Protein AF-A0A558DJC1-F1 (afdb_monomer_lite)

Sequence (91 aa):
MANADTTAAPETHRNDLDQADKAEAINSIRSALLIGLASYGEIERLSDKAELITACGKELPDGMRPIHPTGSADTVSNFAEALSLLETLQH

pLDDT: mean 78.75, std 14.35, range [41.06, 95.0]

Structure (mmCIF, N/CA/C/O backbone):
data_AF-A0A558DJC1-F1
#
_entry.id   AF-A0A558DJC1-F1
#
loop_
_atom_site.group_PDB
_atom_site.id
_atom_site.type_symbol
_atom_site.label_atom_id
_atom_site.label_alt_id
_atom_site.label_comp_id
_atom_site.label_asym_id
_atom_site.label_entity_id
_atom_site.label_seq_id
_atom_site.pdbx_PDB_ins_code
_atom_site.Cartn_x
_atom_site.Cartn_y
_atom_site.Cartn_z
_atom_site.occupancy
_atom_site.B_iso_or_equiv
_atom_site.auth_seq_id
_atom_site.auth_comp_id
_atom_site.auth_asym_id
_atom_site.auth_atom_id
_atom_site.pdbx_PDB_model_num
ATOM 1 N N . MET A 1 1 ? 44.731 6.206 -55.070 1.00 41.06 1 MET A N 1
ATOM 2 C CA . MET A 1 1 ? 45.184 7.003 -53.911 1.00 41.06 1 MET A CA 1
ATOM 3 C C . MET A 1 1 ? 43.981 7.226 -53.009 1.00 41.06 1 MET A C 1
ATOM 5 O O . MET A 1 1 ? 42.976 7.698 -53.511 1.00 41.06 1 MET A O 1
ATOM 9 N N . ALA A 1 2 ? 44.124 6.794 -51.749 1.00 44.75 2 ALA A N 1
ATOM 10 C CA . ALA A 1 2 ? 43.294 7.014 -50.556 1.00 44.75 2 ALA A CA 1
ATOM 11 C C . ALA A 1 2 ? 41.767 6.793 -50.654 1.00 44.75 2 ALA A C 1
ATOM 13 O O . ALA A 1 2 ? 41.014 7.681 -51.041 1.00 44.75 2 ALA A O 1
ATOM 14 N N . ASN A 1 3 ? 41.333 5.610 -50.200 1.00 44.28 3 ASN A N 1
ATOM 15 C CA . ASN A 1 3 ? 39.967 5.350 -49.745 1.00 44.28 3 ASN A CA 1
ATOM 16 C C . ASN A 1 3 ? 39.694 6.147 -48.462 1.00 44.28 3 ASN A C 1
ATOM 18 O O . ASN A 1 3 ? 40.554 6.215 -47.585 1.00 44.28 3 ASN A O 1
ATOM 22 N N . ALA A 1 4 ? 38.500 6.731 -48.369 1.00 47.09 4 ALA A N 1
ATOM 23 C CA . ALA A 1 4 ? 38.008 7.399 -47.175 1.00 47.09 4 ALA A CA 1
ATOM 24 C C . ALA A 1 4 ? 37.844 6.377 -46.041 1.00 47.09 4 ALA A C 1
ATOM 26 O O . ALA A 1 4 ? 37.045 5.448 -46.138 1.00 47.09 4 ALA A O 1
ATOM 27 N N . ASP A 1 5 ? 38.628 6.556 -44.984 1.00 49.78 5 ASP A N 1
ATOM 28 C CA . ASP A 1 5 ? 38.539 5.795 -43.747 1.00 49.78 5 ASP A CA 1
ATOM 29 C C . ASP A 1 5 ? 37.406 6.393 -42.899 1.00 49.78 5 ASP A C 1
ATOM 31 O O . ASP A 1 5 ? 37.570 7.399 -42.205 1.00 49.78 5 ASP A O 1
ATOM 35 N N . THR A 1 6 ? 36.201 5.839 -43.044 1.00 53.03 6 THR A N 1
ATOM 36 C CA . THR A 1 6 ? 35.068 6.124 -42.158 1.00 53.03 6 THR A CA 1
ATOM 37 C C . THR A 1 6 ? 35.273 5.353 -40.860 1.00 53.03 6 THR A C 1
ATOM 39 O O . THR A 1 6 ? 34.768 4.248 -40.679 1.00 53.03 6 THR A O 1
ATOM 42 N N . THR A 1 7 ? 36.015 5.951 -39.933 1.00 55.03 7 THR A N 1
ATOM 43 C CA . THR A 1 7 ? 36.065 5.509 -38.538 1.00 55.03 7 THR A CA 1
ATOM 44 C C . THR A 1 7 ? 34.807 5.998 -37.822 1.00 55.03 7 THR A C 1
ATOM 46 O O . THR A 1 7 ? 34.780 7.051 -37.188 1.00 55.03 7 THR A O 1
ATOM 49 N N . ALA A 1 8 ? 33.722 5.232 -37.958 1.00 54.75 8 ALA A N 1
ATOM 50 C CA . ALA A 1 8 ? 32.562 5.353 -37.085 1.00 54.75 8 ALA A CA 1
ATOM 51 C C . ALA A 1 8 ? 32.995 4.989 -35.652 1.00 54.75 8 ALA A C 1
ATOM 53 O O . ALA A 1 8 ? 33.278 3.831 -35.348 1.00 54.75 8 ALA A O 1
ATOM 54 N N . ALA A 1 9 ? 33.117 6.002 -34.793 1.00 60.69 9 ALA A N 1
ATOM 55 C CA . ALA A 1 9 ? 33.329 5.825 -33.362 1.00 60.69 9 ALA A CA 1
ATOM 56 C C . ALA A 1 9 ? 32.094 5.149 -32.724 1.00 60.69 9 ALA A C 1
ATOM 58 O O . ALA A 1 9 ? 30.976 5.344 -33.203 1.00 60.69 9 ALA A O 1
ATOM 59 N N . PRO A 1 10 ? 32.269 4.342 -31.665 1.00 50.62 10 PRO A N 1
ATOM 60 C CA . PRO A 1 10 ? 31.258 3.391 -31.229 1.00 50.62 10 PRO A CA 1
ATOM 61 C C . PRO A 1 10 ? 30.149 4.088 -30.422 1.00 50.62 10 PRO A C 1
ATOM 63 O O . PRO A 1 10 ? 30.396 4.648 -29.357 1.00 50.62 10 PRO A O 1
ATOM 66 N N . GLU A 1 11 ? 28.908 4.021 -30.909 1.00 56.38 11 GLU A N 1
ATOM 67 C CA . GLU A 1 11 ? 27.700 4.530 -30.231 1.00 56.38 11 GLU A CA 1
ATOM 68 C C . GLU A 1 11 ? 27.308 3.722 -28.973 1.00 56.38 11 GLU A C 1
ATOM 70 O O . GLU A 1 11 ? 26.349 4.057 -28.280 1.00 56.38 11 GLU A O 1
ATOM 75 N N . THR A 1 12 ? 28.058 2.674 -28.632 1.00 56.28 12 THR A N 1
ATOM 76 C CA . THR A 1 12 ? 27.741 1.739 -27.543 1.00 56.28 12 THR A CA 1
ATOM 77 C C . THR A 1 12 ? 27.852 2.348 -26.145 1.00 56.28 12 THR A C 1
ATOM 79 O O . THR A 1 12 ? 27.074 1.994 -25.271 1.00 56.28 12 THR A O 1
ATOM 82 N N . HIS A 1 13 ? 28.730 3.327 -25.912 1.00 54.41 13 HIS A N 1
ATOM 83 C CA . HIS A 1 13 ? 29.009 3.786 -24.543 1.00 54.41 13 HIS A CA 1
ATOM 84 C C . HIS A 1 13 ? 27.915 4.685 -23.926 1.00 54.41 13 HIS A C 1
ATOM 86 O O . HIS A 1 13 ? 27.869 4.851 -22.707 1.00 54.41 13 HIS A O 1
ATOM 92 N N . ARG A 1 14 ? 27.051 5.294 -24.754 1.00 56.56 14 ARG A N 1
ATOM 93 C CA . ARG A 1 14 ? 26.006 6.238 -24.306 1.00 56.56 14 ARG A CA 1
ATOM 94 C C . ARG A 1 14 ? 24.697 5.532 -23.930 1.00 56.56 14 ARG A C 1
ATOM 96 O O . ARG A 1 14 ? 24.017 5.997 -23.026 1.00 56.56 14 ARG A O 1
ATOM 103 N N . ASN A 1 15 ? 24.394 4.406 -24.581 1.00 60.56 15 ASN A N 1
ATOM 104 C CA . ASN A 1 15 ? 23.217 3.580 -24.289 1.00 60.56 15 ASN A CA 1
ATOM 105 C C . ASN A 1 15 ? 23.355 2.804 -22.973 1.00 60.56 15 ASN A C 1
ATOM 107 O O . ASN A 1 15 ? 22.381 2.663 -22.242 1.00 60.56 15 ASN A O 1
ATOM 111 N N . ASP A 1 16 ? 24.561 2.336 -22.644 1.00 61.59 16 ASP A N 1
ATOM 112 C CA . ASP A 1 16 ? 24.779 1.532 -21.435 1.00 61.59 16 ASP A CA 1
ATOM 113 C C . ASP A 1 16 ? 24.626 2.359 -20.143 1.00 61.59 16 ASP A C 1
ATOM 115 O O . ASP A 1 16 ? 24.146 1.848 -19.132 1.00 61.59 16 ASP A O 1
ATOM 119 N N . LEU A 1 17 ? 24.988 3.649 -20.188 1.00 61.28 17 LEU A N 1
ATOM 120 C CA . LEU A 1 17 ? 24.809 4.589 -19.073 1.00 61.28 17 LEU A CA 1
ATOM 121 C C . LEU A 1 17 ? 23.323 4.915 -18.837 1.00 61.28 17 LEU A C 1
ATOM 123 O O . LEU A 1 17 ? 22.864 4.855 -17.702 1.00 61.28 17 LEU A O 1
ATOM 127 N N . ASP A 1 18 ? 22.558 5.166 -19.905 1.00 74.75 18 ASP A N 1
ATOM 128 C CA . ASP A 1 18 ? 21.114 5.456 -19.827 1.00 74.75 18 ASP A CA 1
ATOM 129 C C . ASP A 1 18 ? 20.317 4.251 -19.284 1.00 74.75 18 ASP A C 1
ATOM 131 O O . ASP A 1 18 ? 19.385 4.385 -18.486 1.00 74.75 18 ASP A O 1
ATOM 135 N N . GLN A 1 19 ? 20.744 3.036 -19.642 1.00 72.81 19 GLN A N 1
ATOM 136 C CA . GLN A 1 19 ? 20.136 1.802 -19.150 1.00 72.81 19 GLN A CA 1
ATOM 137 C C . GLN A 1 19 ? 20.438 1.545 -17.661 1.00 72.81 19 GLN A C 1
ATOM 139 O O . GLN A 1 19 ? 19.568 1.051 -16.936 1.00 72.81 19 GLN A O 1
ATOM 144 N N . ALA A 1 20 ? 21.646 1.883 -17.193 1.00 74.69 20 ALA A N 1
ATOM 145 C CA . ALA A 1 20 ? 22.034 1.751 -15.789 1.00 74.69 20 ALA A CA 1
ATOM 146 C C . ALA A 1 20 ? 21.255 2.724 -14.886 1.00 74.69 20 ALA A C 1
ATOM 148 O O . ALA A 1 20 ? 20.694 2.296 -13.873 1.00 74.69 20 ALA A O 1
ATOM 149 N N . ASP A 1 21 ? 21.130 3.987 -15.303 1.00 81.25 21 ASP A N 1
ATOM 150 C CA . ASP A 1 21 ? 20.367 5.013 -14.581 1.00 81.25 21 ASP A CA 1
ATOM 151 C C . ASP A 1 21 ? 18.875 4.638 -14.498 1.00 81.25 21 ASP A C 1
ATOM 153 O O . ASP A 1 21 ? 18.237 4.744 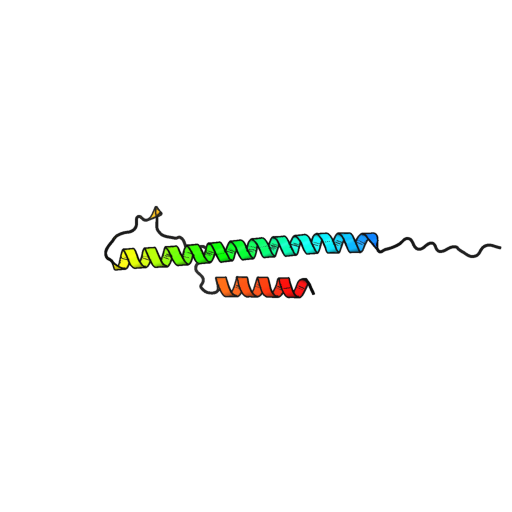-13.443 1.00 81.25 21 ASP A O 1
ATOM 157 N N . LYS A 1 22 ? 18.310 4.099 -15.589 1.00 84.31 22 LYS A N 1
ATOM 158 C CA . LYS A 1 22 ? 16.934 3.578 -15.607 1.00 84.31 22 LYS A CA 1
ATOM 159 C C . LYS A 1 22 ? 16.746 2.405 -14.639 1.00 84.31 22 LYS A C 1
ATOM 161 O O . LYS A 1 22 ? 15.725 2.336 -13.948 1.00 84.31 22 LYS A O 1
ATOM 166 N N . ALA A 1 23 ? 17.703 1.480 -14.572 1.00 85.62 23 ALA A N 1
ATOM 167 C CA . ALA A 1 23 ? 17.635 0.341 -13.659 1.00 85.62 23 ALA A CA 1
ATOM 168 C C . ALA A 1 23 ? 17.692 0.781 -12.185 1.00 85.62 23 ALA A C 1
ATOM 170 O O . ALA A 1 23 ? 16.923 0.271 -11.362 1.00 85.62 23 ALA A O 1
ATOM 171 N N . GLU A 1 24 ? 18.547 1.751 -11.852 1.00 87.75 24 GLU A N 1
ATOM 172 C CA . GLU A 1 24 ? 18.616 2.339 -10.511 1.00 87.75 24 GLU A CA 1
ATOM 173 C C . GLU A 1 24 ? 17.307 3.049 -10.133 1.00 87.75 24 GLU A C 1
ATOM 175 O O . GLU A 1 24 ? 16.784 2.841 -9.029 1.00 87.75 24 GLU A O 1
ATOM 180 N N . ALA A 1 25 ? 16.726 3.819 -11.058 1.00 87.25 25 ALA A N 1
ATOM 181 C CA . ALA A 1 25 ? 15.443 4.484 -10.845 1.00 87.25 25 ALA A CA 1
ATOM 182 C C . ALA A 1 25 ? 14.315 3.475 -10.569 1.00 87.25 25 ALA A C 1
ATOM 184 O O . ALA A 1 25 ? 13.583 3.621 -9.588 1.00 87.25 25 ALA A O 1
ATOM 185 N N . ILE A 1 26 ? 14.205 2.409 -11.373 1.00 88.81 26 ILE A N 1
ATOM 186 C CA . ILE A 1 26 ? 13.203 1.350 -11.164 1.00 88.81 26 ILE A CA 1
ATOM 187 C C . ILE A 1 26 ? 13.386 0.679 -9.797 1.00 88.81 26 ILE A C 1
ATOM 189 O O . ILE A 1 26 ? 12.410 0.475 -9.072 1.00 88.81 26 ILE A O 1
ATOM 193 N N . ASN A 1 27 ? 14.626 0.362 -9.416 1.00 88.69 27 ASN A N 1
ATOM 194 C CA . ASN A 1 27 ? 14.913 -0.248 -8.118 1.00 88.69 27 ASN A CA 1
ATOM 195 C C . ASN A 1 27 ? 14.539 0.680 -6.954 1.00 88.69 27 ASN A C 1
ATOM 197 O O . ASN A 1 27 ? 13.970 0.222 -5.961 1.00 88.69 27 ASN A O 1
ATOM 201 N N . SER A 1 28 ? 14.801 1.979 -7.096 1.00 87.50 28 SER A N 1
ATOM 202 C CA . SER A 1 28 ? 14.448 2.989 -6.096 1.00 87.50 28 SER A CA 1
ATOM 203 C C . SER A 1 28 ? 12.933 3.120 -5.933 1.00 87.50 28 SER A C 1
ATOM 205 O O . SER A 1 28 ? 12.434 3.101 -4.806 1.00 87.50 28 SER A O 1
ATOM 207 N N . ILE A 1 29 ? 12.183 3.169 -7.041 1.00 88.88 29 ILE A N 1
ATOM 208 C CA . ILE A 1 29 ? 10.714 3.229 -7.006 1.00 88.88 29 ILE A CA 1
ATOM 209 C C . ILE A 1 29 ? 10.147 1.945 -6.390 1.00 88.88 29 ILE A C 1
ATOM 211 O O . ILE A 1 29 ? 9.305 2.024 -5.496 1.00 88.88 29 ILE A O 1
ATOM 215 N N . ARG A 1 30 ? 10.639 0.765 -6.792 1.00 91.25 30 ARG A N 1
ATOM 216 C CA . ARG A 1 30 ? 10.220 -0.513 -6.193 1.00 91.25 30 ARG A CA 1
ATOM 217 C C . ARG A 1 30 ? 10.428 -0.512 -4.680 1.00 91.25 30 ARG A C 1
ATOM 219 O O . ARG A 1 30 ? 9.521 -0.890 -3.943 1.00 91.25 30 ARG A O 1
ATOM 226 N N . SER A 1 31 ? 11.601 -0.081 -4.220 1.00 90.12 31 SER A N 1
ATOM 227 C CA . SER A 1 31 ? 11.917 -0.010 -2.791 1.00 90.12 31 SER A CA 1
ATOM 228 C C . SER A 1 31 ? 10.931 0.893 -2.043 1.00 90.12 31 SER A C 1
ATOM 230 O O . SER A 1 31 ? 10.353 0.481 -1.037 1.00 90.12 31 SER A O 1
ATOM 232 N N . ALA A 1 32 ? 10.649 2.084 -2.580 1.00 88.00 32 ALA A N 1
ATOM 233 C CA . ALA A 1 32 ? 9.679 3.007 -1.995 1.00 88.00 32 ALA A CA 1
ATOM 234 C C . ALA A 1 32 ? 8.257 2.417 -1.937 1.00 88.00 32 ALA A C 1
ATOM 236 O O . ALA A 1 32 ? 7.589 2.542 -0.908 1.00 88.00 32 ALA A O 1
ATOM 237 N N . LEU A 1 33 ? 7.807 1.733 -2.997 1.00 89.12 33 LEU A N 1
ATOM 238 C CA . LEU A 1 33 ? 6.495 1.075 -3.032 1.00 89.12 33 LEU A CA 1
ATOM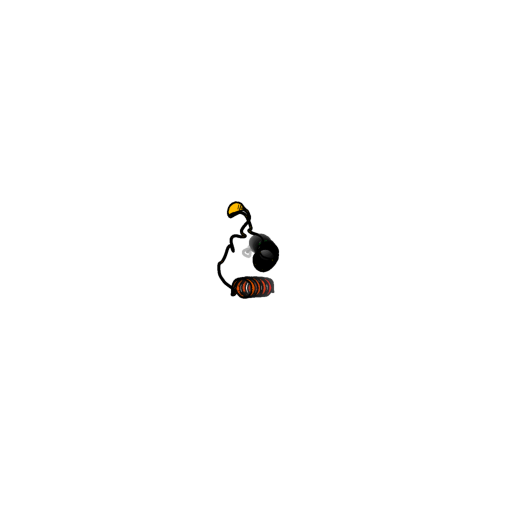 239 C C . LEU A 1 33 ? 6.386 -0.039 -1.982 1.00 89.12 33 LEU A C 1
ATOM 241 O O . LEU A 1 33 ? 5.385 -0.118 -1.272 1.00 89.12 33 LEU A O 1
ATOM 245 N N . LEU A 1 34 ? 7.428 -0.862 -1.831 1.00 88.88 34 LEU A N 1
ATOM 246 C CA . LEU A 1 34 ? 7.466 -1.928 -0.826 1.00 88.88 34 LEU A CA 1
ATOM 247 C C . LEU A 1 34 ? 7.456 -1.376 0.606 1.00 88.88 34 LEU A C 1
ATOM 249 O O . LEU A 1 34 ? 6.731 -1.894 1.456 1.00 88.88 34 LEU A O 1
ATOM 253 N N . ILE A 1 35 ? 8.214 -0.307 0.874 1.00 89.56 35 ILE A N 1
ATOM 254 C CA . ILE A 1 35 ? 8.198 0.383 2.175 1.00 89.56 35 ILE A CA 1
ATOM 255 C C . ILE A 1 35 ? 6.800 0.941 2.463 1.00 89.56 35 ILE A C 1
ATOM 257 O O . ILE A 1 35 ? 6.290 0.781 3.576 1.00 89.56 35 ILE A O 1
ATOM 261 N N . GLY A 1 36 ? 6.167 1.566 1.465 1.00 87.00 36 GLY A N 1
ATOM 262 C CA . GLY A 1 36 ? 4.808 2.093 1.569 1.00 87.00 36 GLY A CA 1
ATOM 263 C C . GLY A 1 36 ? 3.790 1.008 1.919 1.00 87.00 36 GLY A C 1
ATOM 264 O O . GLY A 1 36 ? 3.022 1.176 2.865 1.00 87.00 36 GLY A O 1
ATOM 265 N N . LEU A 1 37 ? 3.845 -0.135 1.230 1.00 87.56 37 LEU A N 1
ATOM 266 C CA . LEU A 1 37 ? 2.954 -1.269 1.479 1.00 87.56 37 LEU A CA 1
ATOM 267 C C . LEU A 1 37 ? 3.161 -1.889 2.871 1.00 87.56 37 LEU A C 1
ATOM 269 O O . LEU A 1 37 ? 2.189 -2.194 3.562 1.00 87.56 37 LEU A O 1
ATOM 273 N N . ALA A 1 38 ? 4.412 -2.035 3.317 1.00 87.44 38 ALA A N 1
ATOM 274 C CA . ALA A 1 38 ? 4.713 -2.525 4.663 1.00 87.44 38 ALA A CA 1
ATOM 275 C C . ALA A 1 38 ? 4.193 -1.566 5.748 1.00 87.44 38 ALA A C 1
ATOM 277 O O . ALA A 1 38 ? 3.591 -1.996 6.731 1.00 87.44 38 ALA A O 1
ATOM 278 N N . SER A 1 39 ? 4.381 -0.261 5.539 1.00 86.38 39 SER A N 1
ATOM 279 C CA . SER A 1 39 ? 3.890 0.782 6.448 1.00 86.38 39 SER A CA 1
ATOM 280 C C . SER A 1 39 ? 2.363 0.794 6.511 1.00 86.38 39 SER A C 1
ATOM 282 O O . SER A 1 39 ? 1.792 0.934 7.590 1.00 86.38 39 SER A O 1
ATOM 284 N N . TYR A 1 40 ? 1.704 0.593 5.367 1.00 87.38 40 TYR A N 1
ATOM 285 C CA . TYR A 1 40 ? 0.253 0.471 5.280 1.00 87.38 40 TYR A CA 1
ATOM 286 C C . TYR A 1 40 ? -0.273 -0.703 6.119 1.00 87.38 40 TYR A C 1
ATOM 288 O O . TYR A 1 40 ? -1.139 -0.503 6.966 1.00 87.38 40 TYR A O 1
ATOM 296 N N . GLY A 1 41 ? 0.308 -1.899 5.969 1.00 86.38 41 GLY A N 1
ATOM 297 C CA . GLY A 1 41 ? -0.103 -3.073 6.749 1.00 86.38 41 GLY A CA 1
ATOM 298 C C . GLY A 1 41 ? 0.043 -2.893 8.266 1.00 86.38 41 GLY A C 1
ATOM 299 O O . GLY A 1 41 ? -0.792 -3.371 9.035 1.00 86.38 41 GLY A O 1
ATOM 300 N N . GLU A 1 42 ? 1.064 -2.163 8.721 1.00 89.50 42 GLU A N 1
ATOM 301 C CA . GLU A 1 42 ? 1.215 -1.845 10.145 1.00 89.50 42 GLU A CA 1
ATOM 302 C C . GLU A 1 42 ? 0.149 -0.871 10.656 1.00 89.50 42 GLU A C 1
ATOM 304 O O . GLU A 1 42 ? -0.306 -1.011 11.793 1.00 89.50 42 GLU A O 1
ATOM 309 N N . ILE A 1 43 ? -0.278 0.084 9.829 1.00 88.56 43 ILE A N 1
ATOM 310 C CA . ILE A 1 43 ? -1.350 1.018 10.185 1.00 88.56 43 ILE A CA 1
ATOM 311 C C . ILE A 1 43 ? -2.680 0.281 10.297 1.00 88.56 43 ILE A C 1
ATOM 313 O O . ILE A 1 43 ? -3.351 0.450 11.312 1.00 88.56 43 ILE A O 1
ATOM 317 N N . GLU A 1 44 ? -3.009 -0.597 9.346 1.00 87.88 44 GLU A N 1
ATOM 318 C CA . GLU A 1 44 ? -4.203 -1.452 9.427 1.00 87.88 44 GLU A CA 1
ATOM 319 C C . GLU A 1 44 ? -4.209 -2.272 10.721 1.00 87.88 44 GLU A C 1
ATOM 321 O O . GLU A 1 44 ? -5.161 -2.238 11.498 1.00 87.88 44 GLU A O 1
ATOM 326 N N . ARG A 1 45 ? -3.078 -2.907 11.049 1.00 89.69 45 ARG A N 1
ATOM 327 C CA . ARG A 1 45 ? -2.938 -3.687 12.286 1.00 89.69 45 ARG A CA 1
ATOM 328 C C . ARG A 1 45 ? -3.130 -2.848 13.554 1.00 89.69 45 ARG A C 1
ATOM 330 O O . ARG A 1 45 ? -3.586 -3.367 14.577 1.00 89.69 45 ARG A O 1
ATOM 337 N N . LEU A 1 46 ? -2.705 -1.584 13.546 1.00 90.75 46 LEU A N 1
ATOM 338 C CA . LEU A 1 46 ? -2.927 -0.664 14.663 1.00 90.75 46 LEU A CA 1
ATOM 339 C C . LEU A 1 46 ? -4.388 -0.209 14.729 1.00 90.75 46 LEU A C 1
ATOM 341 O O . LEU A 1 46 ? -4.925 -0.127 15.836 1.00 90.75 46 LEU A O 1
ATOM 345 N N . SER A 1 47 ? -5.020 0.043 13.582 1.00 89.25 47 SER A N 1
ATOM 346 C CA . SER A 1 47 ? -6.442 0.383 13.471 1.00 89.25 47 SER A CA 1
ATOM 347 C C . SER A 1 47 ? -7.309 -0.734 14.046 1.00 89.25 47 SER A C 1
ATOM 349 O O . SER A 1 47 ? -8.064 -0.479 14.983 1.00 89.25 47 SER A O 1
ATOM 351 N N . ASP A 1 48 ? -7.084 -1.983 13.632 1.00 89.69 48 ASP A N 1
ATOM 352 C CA . ASP A 1 48 ? -7.793 -3.160 14.153 1.00 89.69 48 ASP A CA 1
ATOM 353 C C . ASP A 1 48 ? -7.682 -3.276 15.683 1.00 89.69 48 ASP A C 1
ATOM 355 O O . ASP A 1 48 ? -8.649 -3.560 16.397 1.00 89.69 48 ASP A O 1
ATOM 359 N N . LYS A 1 49 ? -6.482 -3.038 16.229 1.00 91.44 49 LYS A N 1
ATOM 360 C CA . LYS A 1 49 ? -6.255 -3.068 17.683 1.00 91.44 49 LYS A CA 1
ATOM 361 C C . LYS A 1 49 ? -6.982 -1.934 18.398 1.00 91.44 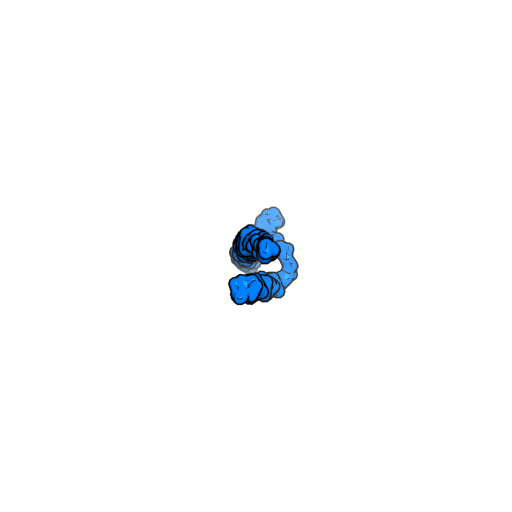49 LYS A C 1
ATOM 363 O O . LYS A 1 49 ? -7.515 -2.157 19.485 1.00 91.44 49 LYS A O 1
ATOM 368 N N . ALA A 1 50 ? -6.978 -0.731 17.831 1.00 90.81 50 ALA A N 1
ATOM 369 C CA . ALA A 1 50 ? -7.681 0.419 18.390 1.00 90.81 50 ALA A CA 1
ATOM 370 C C . ALA A 1 50 ? -9.201 0.188 18.407 1.00 90.81 50 ALA A C 1
ATOM 372 O O . ALA A 1 50 ? -9.858 0.477 19.414 1.00 90.81 50 ALA A O 1
ATOM 373 N N . GLU A 1 51 ? -9.742 -0.397 17.338 1.00 90.38 51 GLU A N 1
ATOM 374 C CA . GLU A 1 51 ? -11.142 -0.816 17.259 1.00 90.38 51 GLU A CA 1
ATOM 375 C C . GLU A 1 51 ? -11.471 -1.864 18.324 1.00 90.38 51 GLU A C 1
ATOM 377 O O . GLU A 1 51 ? -12.429 -1.686 19.077 1.0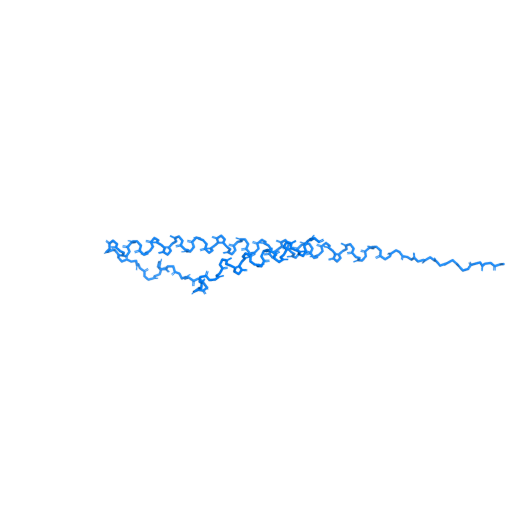0 90.38 51 GLU A O 1
ATOM 382 N N . LEU A 1 52 ? -10.636 -2.898 18.477 1.00 93.50 52 LEU A N 1
ATOM 383 C CA . LEU A 1 52 ? -10.830 -3.932 19.496 1.00 93.50 52 LEU A CA 1
ATOM 384 C C . LEU A 1 52 ? -10.813 -3.361 20.923 1.00 93.50 52 LEU A C 1
ATOM 386 O O . LEU A 1 52 ? -11.664 -3.711 21.741 1.00 93.50 52 LEU A O 1
ATOM 390 N N . ILE A 1 53 ? -9.864 -2.473 21.235 1.00 91.50 53 ILE A N 1
ATOM 391 C CA . ILE A 1 53 ? -9.778 -1.816 22.550 1.00 91.50 53 ILE A CA 1
ATOM 392 C C . ILE A 1 53 ? -11.063 -1.030 22.835 1.00 91.50 53 ILE A C 1
ATOM 394 O O . ILE A 1 53 ? -11.629 -1.154 23.926 1.00 91.50 53 ILE A O 1
ATOM 398 N N . THR A 1 54 ? -11.544 -0.291 21.835 1.00 90.38 54 THR A N 1
ATOM 399 C CA . THR A 1 54 ? -12.785 0.487 21.921 1.00 90.38 54 THR A CA 1
ATOM 400 C C . THR A 1 54 ? -13.999 -0.427 22.108 1.00 90.38 54 THR A C 1
ATOM 402 O O . THR A 1 54 ? -14.831 -0.177 22.980 1.00 90.38 54 THR A O 1
ATOM 405 N N . ALA A 1 55 ? -14.072 -1.540 21.373 1.00 92.50 55 ALA A N 1
ATOM 406 C CA . ALA A 1 55 ? -15.133 -2.540 21.500 1.00 92.50 55 ALA A CA 1
ATOM 407 C C . ALA A 1 55 ? -15.151 -3.224 22.880 1.00 92.50 55 ALA A C 1
ATOM 409 O O . ALA A 1 55 ? -16.211 -3.606 23.373 1.00 92.50 55 ALA A O 1
ATOM 410 N N . CYS A 1 56 ? -13.998 -3.332 23.548 1.00 95.00 56 CYS A N 1
ATOM 411 C CA . CYS A 1 56 ? -13.897 -3.796 24.933 1.00 95.00 56 CYS A CA 1
ATOM 412 C C . CYS A 1 56 ? -14.274 -2.728 25.983 1.00 95.00 56 CYS A C 1
ATOM 414 O O . CYS A 1 56 ? -14.087 -2.969 27.178 1.00 95.00 56 CYS A O 1
ATOM 416 N N . GLY A 1 57 ? -14.772 -1.556 25.573 1.00 93.31 57 GLY A N 1
ATOM 417 C CA . GLY A 1 57 ? -15.200 -0.479 26.472 1.00 93.31 57 GLY A CA 1
ATOM 418 C C . GLY A 1 57 ? -14.054 0.347 27.061 1.00 93.31 57 GLY A C 1
ATOM 419 O O . GLY A 1 57 ? -14.255 1.046 28.054 1.00 93.31 57 GLY A O 1
ATOM 420 N N . LYS A 1 58 ? -12.847 0.258 26.492 1.00 92.12 58 LYS A N 1
ATOM 421 C CA . LYS A 1 58 ? -11.701 1.085 26.886 1.00 92.12 58 LYS A CA 1
ATOM 422 C C . LYS A 1 58 ? -11.541 2.237 25.902 1.00 92.12 58 LYS A C 1
ATOM 424 O O . LYS A 1 58 ? -11.618 2.036 24.697 1.00 92.12 58 LYS A O 1
ATOM 429 N N . GLU A 1 59 ? -11.259 3.430 26.408 1.00 88.75 59 GLU A N 1
ATOM 430 C CA . GLU A 1 59 ? -10.973 4.581 25.553 1.00 88.75 59 GLU A CA 1
ATOM 431 C C . GLU A 1 59 ? -9.497 4.630 25.157 1.00 88.75 59 GLU A C 1
ATOM 433 O O . GLU A 1 59 ? -8.600 4.430 25.981 1.00 88.75 59 GLU A O 1
ATOM 438 N N . LEU A 1 60 ? -9.253 4.923 23.879 1.00 88.31 60 LEU A N 1
ATOM 439 C CA . LEU A 1 60 ? -7.932 5.259 23.370 1.00 88.31 60 LEU A CA 1
ATOM 440 C C . LEU A 1 60 ? -7.751 6.785 23.423 1.00 88.31 60 LEU A C 1
ATOM 442 O O . LEU A 1 60 ? -8.621 7.497 22.914 1.00 88.31 60 LEU A O 1
ATOM 446 N N . PRO A 1 61 ? -6.637 7.303 23.975 1.00 90.75 61 PRO A N 1
ATOM 447 C CA . PRO A 1 61 ? -6.313 8.721 23.873 1.00 90.75 61 PRO A CA 1
ATOM 448 C C . PRO A 1 61 ? -6.272 9.171 22.411 1.00 90.75 61 PRO A C 1
ATOM 450 O O . PRO A 1 61 ? -5.771 8.440 21.557 1.00 90.75 61 PRO A O 1
ATOM 453 N N . ASP A 1 62 ? -6.727 10.389 22.117 1.00 84.38 62 ASP A N 1
ATOM 454 C CA . ASP A 1 62 ? -6.834 10.864 20.729 1.00 84.38 62 ASP A CA 1
ATOM 455 C C . ASP A 1 62 ? -5.492 10.871 19.987 1.00 84.38 62 ASP A C 1
ATOM 457 O O . ASP A 1 62 ? -5.435 10.509 18.816 1.00 84.38 62 ASP A O 1
ATOM 461 N N . GLY A 1 63 ? -4.389 11.168 20.682 1.00 88.19 63 GLY A N 1
ATOM 462 C CA . GLY A 1 63 ? -3.038 11.102 20.110 1.00 88.19 63 GLY A CA 1
ATOM 463 C C . GLY A 1 63 ? -2.520 9.685 19.829 1.00 88.19 63 GLY A C 1
ATOM 464 O O . GLY A 1 63 ? -1.461 9.539 19.229 1.00 88.19 63 GLY A O 1
ATOM 465 N N . MET A 1 64 ? -3.231 8.645 20.275 1.00 85.06 64 MET A N 1
ATOM 466 C CA . MET A 1 64 ? -2.906 7.240 20.004 1.00 85.06 64 MET A CA 1
ATOM 467 C C . MET A 1 64 ? -3.769 6.635 18.896 1.00 85.06 64 MET A C 1
ATOM 469 O O . MET A 1 64 ? -3.522 5.498 18.494 1.00 85.06 64 MET A O 1
ATOM 473 N N . ARG A 1 65 ? -4.786 7.360 18.412 1.00 83.94 65 ARG A N 1
ATOM 474 C CA . ARG A 1 65 ? -5.644 6.879 17.330 1.00 83.94 65 ARG A CA 1
ATOM 475 C C . ARG A 1 65 ? -4.830 6.845 16.032 1.00 83.94 65 ARG A C 1
ATOM 477 O O . ARG A 1 65 ? -4.261 7.873 15.658 1.00 83.94 65 ARG A O 1
ATOM 484 N N . PRO A 1 66 ? -4.757 5.696 15.343 1.00 84.56 66 PRO A N 1
ATOM 485 C CA . PRO A 1 66 ? -4.090 5.616 14.052 1.00 84.56 66 PRO A CA 1
ATOM 486 C C . PRO A 1 66 ? -4.726 6.593 13.063 1.00 84.56 66 PRO A C 1
ATOM 488 O O . PRO A 1 66 ? -5.949 6.696 12.971 1.00 84.56 66 PRO A O 1
ATOM 491 N N . ILE A 1 67 ? -3.890 7.313 12.319 1.00 81.62 67 ILE A N 1
ATOM 492 C CA . ILE A 1 67 ? -4.334 8.155 11.210 1.00 81.62 67 ILE A CA 1
ATOM 493 C C . ILE A 1 67 ? -4.124 7.336 9.946 1.00 81.62 67 ILE A C 1
ATOM 495 O O . ILE A 1 67 ? -2.984 7.086 9.556 1.00 81.62 67 ILE A O 1
ATOM 499 N N .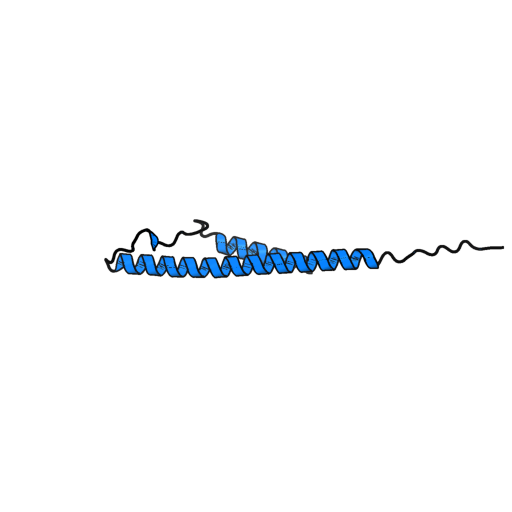 HIS A 1 68 ? -5.214 6.903 9.318 1.00 70.81 68 HIS A N 1
ATOM 500 C CA . HIS A 1 68 ? -5.125 6.149 8.075 1.00 70.81 68 HIS A CA 1
ATOM 501 C C . HIS A 1 68 ? -4.608 7.079 6.957 1.00 70.81 68 HIS A C 1
ATOM 503 O O . HIS A 1 68 ? -5.299 8.033 6.590 1.00 70.81 68 HIS A O 1
ATOM 509 N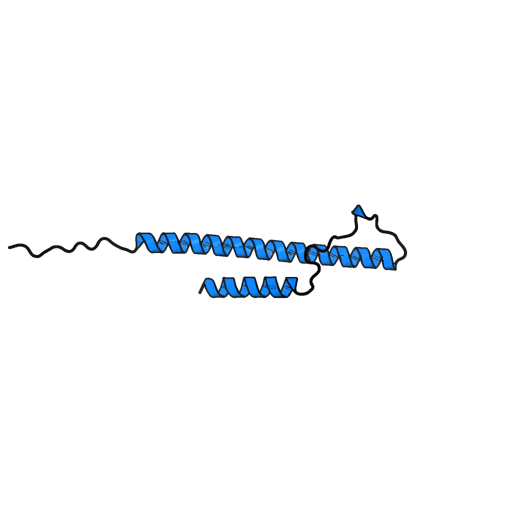 N . PRO A 1 69 ? -3.412 6.836 6.390 1.00 64.62 69 PRO A N 1
ATOM 510 C CA . PRO A 1 69 ? -2.698 7.815 5.569 1.00 64.62 69 PRO A CA 1
ATOM 511 C C . PRO A 1 69 ? -3.371 8.075 4.221 1.00 64.62 69 PRO A C 1
ATOM 513 O O . PRO A 1 69 ? -3.164 9.128 3.628 1.00 64.62 69 PRO A O 1
ATOM 516 N N . THR A 1 70 ? -4.181 7.135 3.732 1.00 66.00 70 THR A N 1
ATOM 517 C CA . THR A 1 70 ? -4.789 7.210 2.395 1.00 66.00 70 THR A CA 1
ATOM 518 C C . THR A 1 70 ? -6.316 7.274 2.402 1.00 66.00 70 THR A C 1
ATOM 520 O O . THR A 1 70 ? -6.913 7.458 1.349 1.00 66.00 70 THR A O 1
ATOM 523 N N . GLY A 1 71 ? -6.959 7.096 3.563 1.00 62.00 71 GLY A N 1
ATOM 524 C CA . GLY A 1 71 ? -8.411 6.885 3.711 1.00 62.00 71 GLY A CA 1
ATOM 525 C C . GLY A 1 71 ? -9.092 5.900 2.737 1.00 62.00 71 GLY A C 1
ATOM 526 O O . GLY A 1 71 ? -10.315 5.921 2.653 1.00 62.00 71 GLY A O 1
ATOM 527 N N . SER A 1 72 ? -8.346 5.093 1.967 1.00 66.25 72 SER A N 1
ATOM 528 C CA . SER A 1 72 ? -8.866 4.353 0.809 1.00 66.25 72 SER A CA 1
ATOM 529 C C . SER A 1 72 ? -8.445 2.886 0.818 1.00 66.25 72 SER A C 1
ATOM 531 O O . SER A 1 72 ? -7.253 2.572 0.891 1.00 66.25 72 SER A O 1
ATOM 533 N N . ALA A 1 73 ? -9.435 2.004 0.656 1.00 68.44 73 ALA A N 1
ATOM 534 C CA . ALA A 1 73 ? -9.267 0.559 0.515 1.00 68.44 73 ALA A CA 1
ATOM 535 C C . ALA A 1 73 ? -8.520 0.158 -0.773 1.00 68.44 73 ALA A C 1
ATOM 537 O O . ALA A 1 73 ? -7.939 -0.923 -0.841 1.00 68.44 73 ALA A O 1
ATOM 538 N N . ASP A 1 74 ? -8.463 1.043 -1.774 1.00 77.62 74 ASP A N 1
ATOM 539 C CA . ASP A 1 74 ? -7.827 0.761 -3.069 1.00 77.62 74 ASP A CA 1
ATOM 540 C C . ASP A 1 74 ? -6.294 0.864 -3.013 1.00 77.62 74 ASP A C 1
ATOM 542 O O . ASP A 1 74 ? -5.599 0.565 -3.983 1.00 77.62 74 ASP A O 1
ATOM 546 N N . THR A 1 75 ? -5.742 1.285 -1.870 1.00 79.56 75 THR A N 1
ATOM 547 C CA . THR A 1 75 ? -4.305 1.533 -1.684 1.00 79.56 75 THR A CA 1
ATOM 548 C C . THR A 1 75 ? -3.460 0.307 -2.036 1.00 79.56 75 THR A C 1
ATOM 550 O O . THR A 1 75 ? -2.470 0.434 -2.754 1.00 79.56 75 THR A O 1
ATOM 553 N N . VAL A 1 76 ? -3.863 -0.887 -1.589 1.00 81.56 76 VAL A N 1
ATOM 554 C CA . VAL A 1 76 ? -3.136 -2.136 -1.878 1.00 81.56 76 VAL A CA 1
ATOM 555 C C . VAL A 1 76 ? -3.166 -2.462 -3.372 1.00 81.56 76 VAL A C 1
ATOM 557 O O . VAL A 1 76 ? -2.125 -2.799 -3.936 1.00 81.56 76 VAL A O 1
ATOM 560 N N . SER A 1 77 ? -4.325 -2.310 -4.019 1.00 82.50 77 SER A N 1
ATOM 561 C CA . SER A 1 77 ? -4.478 -2.519 -5.464 1.00 82.50 77 SER A CA 1
ATOM 562 C C . SER A 1 77 ? -3.578 -1.570 -6.255 1.00 82.50 77 SER A C 1
ATOM 564 O O . SER A 1 77 ? -2.827 -2.019 -7.115 1.00 82.50 77 SER A O 1
ATOM 566 N N . ASN A 1 78 ? -3.547 -0.286 -5.884 1.00 84.56 78 ASN A N 1
ATOM 567 C CA . ASN A 1 78 ? -2.693 0.716 -6.526 1.00 84.56 78 ASN A CA 1
ATOM 568 C C . ASN A 1 78 ? -1.194 0.389 -6.385 1.00 84.56 78 ASN A C 1
ATOM 570 O O . ASN A 1 78 ? -0.435 0.534 -7.345 1.00 84.56 78 ASN A O 1
ATOM 574 N N . PHE A 1 79 ? -0.748 -0.076 -5.209 1.00 85.25 79 PHE A N 1
ATOM 575 C CA . PHE A 1 79 ? 0.639 -0.525 -5.019 1.00 85.25 79 PHE A CA 1
ATOM 576 C C . PHE A 1 79 ? 0.963 -1.757 -5.874 1.00 85.25 79 PHE A C 1
ATOM 578 O O . PHE A 1 79 ? 2.030 -1.809 -6.488 1.00 85.25 79 PHE A O 1
ATOM 585 N N . ALA A 1 80 ? 0.056 -2.735 -5.932 1.00 84.88 80 ALA A N 1
ATOM 586 C CA . ALA A 1 80 ? 0.236 -3.952 -6.722 1.00 84.88 80 ALA A CA 1
ATOM 587 C C . ALA A 1 80 ? 0.292 -3.661 -8.232 1.00 84.88 80 ALA A C 1
ATOM 589 O O . ALA A 1 80 ? 1.157 -4.195 -8.932 1.00 84.88 80 ALA A O 1
ATOM 590 N N . GLU A 1 81 ? -0.577 -2.779 -8.727 1.00 88.56 81 GLU A N 1
ATOM 591 C CA . GLU A 1 81 ? -0.567 -2.314 -10.117 1.00 88.56 81 GLU A CA 1
ATOM 592 C C . GLU A 1 81 ? 0.736 -1.580 -10.454 1.00 88.56 81 GLU A C 1
ATOM 594 O O . GLU A 1 81 ? 1.376 -1.887 -11.463 1.00 88.56 81 GLU A O 1
ATOM 599 N N . ALA A 1 82 ? 1.182 -0.668 -9.584 1.00 86.81 82 ALA A N 1
ATOM 600 C CA . ALA A 1 82 ? 2.436 0.057 -9.775 1.00 86.81 82 ALA A CA 1
ATOM 601 C C . ALA A 1 82 ? 3.653 -0.884 -9.809 1.00 86.81 82 ALA A C 1
ATOM 603 O O . ALA A 1 82 ? 4.525 -0.733 -10.666 1.00 86.81 82 ALA A O 1
ATOM 604 N N . LEU A 1 83 ? 3.706 -1.880 -8.918 1.00 88.56 83 LEU A N 1
ATOM 605 C CA . LEU A 1 83 ? 4.768 -2.891 -8.912 1.00 88.56 83 LEU A CA 1
ATOM 606 C C . LEU A 1 83 ? 4.754 -3.743 -10.188 1.00 88.56 83 LEU A C 1
ATOM 608 O O . LEU A 1 83 ? 5.801 -3.911 -10.812 1.00 88.56 83 LEU A O 1
ATOM 612 N N . SER A 1 84 ? 3.577 -4.202 -10.620 1.00 87.06 84 SER A N 1
ATOM 613 C CA . SER A 1 84 ? 3.423 -5.011 -11.841 1.00 87.06 84 SER A CA 1
ATOM 614 C C . SER A 1 84 ? 3.865 -4.246 -13.096 1.00 87.06 84 SER A C 1
ATOM 616 O O . SER A 1 84 ? 4.519 -4.796 -13.989 1.00 87.06 84 SER A O 1
ATOM 618 N N . LEU A 1 85 ? 3.559 -2.945 -13.157 1.00 88.69 85 LEU A N 1
ATOM 619 C CA . LEU A 1 85 ? 4.015 -2.076 -14.239 1.00 88.69 85 LEU A CA 1
ATOM 620 C C . LEU A 1 85 ? 5.546 -1.953 -14.253 1.00 88.69 85 LEU A C 1
ATOM 622 O O . LEU A 1 85 ? 6.156 -2.041 -15.317 1.00 88.69 85 LEU A O 1
ATOM 626 N N . LEU A 1 86 ? 6.181 -1.790 -13.088 1.00 87.00 86 LEU A N 1
ATOM 627 C CA . LEU A 1 86 ? 7.643 -1.703 -12.992 1.00 87.00 86 LEU A CA 1
ATOM 628 C C . LEU A 1 86 ? 8.343 -2.998 -13.406 1.00 87.00 86 LEU A C 1
ATOM 630 O O . LEU A 1 86 ? 9.394 -2.933 -14.039 1.00 87.00 86 LEU A O 1
ATOM 634 N N . GLU A 1 87 ? 7.778 -4.156 -13.069 1.00 85.06 87 GLU A N 1
ATOM 635 C CA . GLU A 1 87 ? 8.297 -5.456 -13.513 1.00 85.06 87 GLU A CA 1
ATOM 636 C C . GLU A 1 87 ? 8.219 -5.599 -15.035 1.00 85.06 87 GLU A C 1
ATOM 638 O O . GLU A 1 87 ? 9.175 -6.042 -15.667 1.00 85.06 87 GLU A O 1
ATOM 643 N N . THR A 1 88 ? 7.131 -5.119 -15.642 1.00 84.62 88 THR A N 1
ATOM 644 C CA . THR A 1 88 ? 6.982 -5.101 -17.105 1.00 84.62 88 THR A CA 1
ATOM 645 C C . THR A 1 88 ? 8.019 -4.195 -17.776 1.00 84.62 88 THR A C 1
ATOM 647 O O . THR A 1 88 ? 8.502 -4.512 -18.855 1.00 84.62 88 THR A O 1
ATOM 650 N N . LEU A 1 89 ? 8.402 -3.081 -17.141 1.00 77.88 89 LEU A N 1
ATOM 651 C CA . LEU A 1 89 ? 9.397 -2.139 -17.672 1.00 77.88 89 LEU A CA 1
ATOM 652 C C . LEU A 1 89 ? 10.855 -2.628 -17.568 1.00 77.88 89 LEU A C 1
ATOM 654 O O . LEU A 1 89 ? 11.748 -1.960 -18.103 1.00 77.88 89 LEU A O 1
ATOM 658 N N . GLN A 1 90 ? 11.105 -3.739 -16.866 1.00 70.50 90 GLN A N 1
ATOM 659 C CA . GLN A 1 90 ? 12.427 -4.368 -16.755 1.00 70.50 90 GLN A CA 1
ATOM 660 C C . GLN A 1 90 ? 12.686 -5.475 -17.786 1.00 70.50 90 GLN A C 1
ATOM 662 O O . GLN A 1 90 ? 13.833 -5.914 -17.898 1.00 70.50 90 GLN A O 1
ATOM 667 N N . HIS A 1 91 ? 11.657 -5.919 -18.511 1.00 56.28 91 HIS A N 1
ATOM 668 C CA . HIS A 1 91 ? 11.740 -6.926 -19.571 1.00 56.28 91 HIS A CA 1
ATOM 669 C C . HIS A 1 91 ? 11.718 -6.283 -20.960 1.00 56.28 91 HIS A C 1
ATOM 671 O O . HIS A 1 91 ? 12.352 -6.874 -21.863 1.00 56.28 91 HIS A O 1
#

Foldseek 3Di:
DDDDDPPPDDPPPVVVVVVVVLVVVLVVVLVVLVVVVVVQVVLVVQQVVQVVCVVVVHDDDPVSHRDNPPPDPCSVVVSVVVNVVSVVVVD

Secondary structure (DSSP, 8-state):
----------THHHHHHHHHHHHHHHHHHHHHHHHHHHHHHHHHHHHHHHHHHHHTTPPPPGGGS---SS--TTHHHHHHHHHHHHHHTT-

Radius of gyration: 25.33 Å; chains: 1; bounding box: 60×18×81 Å